Protein AF-0000000080633942 (afdb_homodimer)

Organism: NCBI:txid1064539

Secondary structure (DSSP, 8-state):
--TTSS-EEEEEE-TTS-EEEEEE-TTS-EEEEESS-BSSHHHHHHHHHHHHTGGG-EEEE--/--TTSS-EEEEEE-TTS-EEEEEE-TTS-EEEEESS-BSSHHHHHHHHHHHHTGGG-EEEE--

Solvent-accessible surface area (backbone atoms only — not comparable to full-atom values): 6718 Å² total; per-residue (Å²): 130,70,82,75,48,46,33,31,32,44,29,38,68,46,97,83,61,21,22,36,41,38,34,24,40,44,84,60,47,70,50,33,28,45,58,59,68,20,80,41,65,66,60,38,53,48,48,51,51,52,46,34,62,35,59,78,41,46,78,43,74,57,126,131,67,83,74,49,46,34,30,33,44,29,38,66,47,98,82,61,22,22,36,40,38,34,24,39,42,85,58,48,70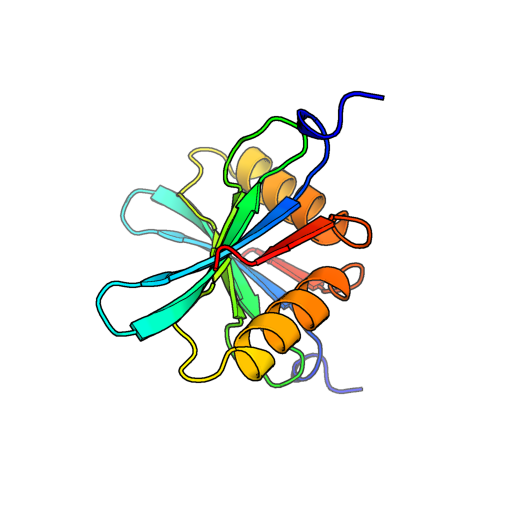,49,31,27,45,58,59,68,20,80,42,64,66,59,36,51,46,47,51,51,53,46,34,63,36,60,78,41,46,78,42,74,56,125

Sequence (126 aa):
MSTGKAPKYKVYKDHRNEWRWTFHAANGEAIAVSSEGYTAERDCLHGIALMKGSNDAVVLVEEMSTGKAPKYKVYKDHRNEWRWTFHAANGEAIAVSSEGYTAERDCLHGIALMKGSNDAVVLVEE

Nearest PDB structures (foldseek):
  6q2z-assembly1_B  TM=8.422E-01  e=1.506E-04  Haloferax volcanii DS2
  2k7i-assembly1_B  TM=7.857E-01  e=6.649E-03  Agrobacterium fabrum str. C58
  5ijt-assembly1_B  TM=4.750E-01  e=1.178E+00  Homo sapiens
  3vwu-assembly1_C  TM=3.756E-01  e=1.615E+00  Mus musculus
  4eo3-assembly1_B  TM=4.656E-01  e=3.233E+00  Thermotoga maritima

Foldseek 3Di:
DPPQQAWDKDWDADPVRFIKIFIAHSNRDTDDIDPDTHNDPVVRVVVVVVVVVCPPPDDDDDD/DPPQQAWDKDWDADPVRFIKIFIAHSNRDTDDIDPDTHNDPVVRVVVVVVVVVCPPPDDDDDD

Structure (mmCIF, N/CA/C/O backbone):
data_AF-0000000080633942-model_v1
#
loop_
_entity.id
_entity.type
_entity.pdbx_description
1 polymer 'DUF1508 domain-containing protein'
#
loop_
_atom_site.group_PDB
_atom_site.id
_atom_site.type_symbol
_atom_site.label_atom_id
_atom_site.label_alt_id
_atom_site.label_comp_id
_atom_site.label_asym_id
_atom_site.label_entity_id
_atom_site.label_seq_id
_atom_site.pdbx_PDB_ins_code
_atom_site.Cartn_x
_atom_site.Cartn_y
_atom_site.Cartn_z
_atom_site.occupancy
_atom_site.B_iso_or_equiv
_atom_site.auth_seq_id
_atom_site.auth_comp_id
_atom_site.auth_asym_id
_atom_site.auth_atom_id
_atom_site.pdbx_PDB_model_num
ATOM 1 N N . MET A 1 1 ? -14.055 3.893 -22.516 1 40.16 1 MET A N 1
ATOM 2 C CA . MET A 1 1 ? -13.906 4.039 -21.078 1 40.16 1 MET A CA 1
ATOM 3 C C . MET A 1 1 ? -12.469 3.754 -20.641 1 40.16 1 MET A C 1
ATOM 5 O O . MET A 1 1 ? -11.969 2.646 -20.844 1 40.16 1 MET A O 1
ATOM 9 N N . SER A 1 2 ? -11.539 4.422 -20.844 1 42.38 2 SER A N 1
ATOM 10 C CA . SER A 1 2 ? -10.102 4.328 -21.062 1 42.38 2 SER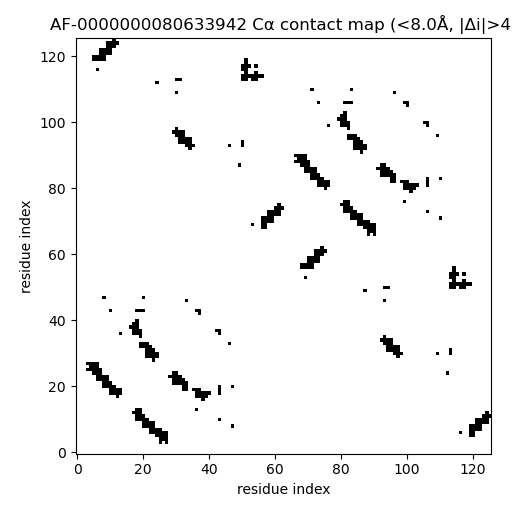 A CA 1
ATOM 11 C C . SER A 1 2 ? -9.414 3.598 -19.922 1 42.38 2 SER A C 1
ATOM 13 O O . SER A 1 2 ? -9.562 3.975 -18.766 1 42.38 2 SER A O 1
ATOM 15 N N . THR A 1 3 ? -9.383 2.188 -19.906 1 50.97 3 THR A N 1
ATOM 16 C CA . THR A 1 3 ? -8.844 1.165 -19.016 1 50.97 3 THR A CA 1
ATOM 17 C C . THR A 1 3 ? -7.641 1.7 -18.234 1 50.97 3 THR A C 1
ATOM 19 O O . THR A 1 3 ? -7.23 1.111 -17.234 1 50.97 3 THR A O 1
ATOM 22 N N . GLY A 1 4 ? -6.906 2.693 -18.75 1 56.03 4 GLY A N 1
ATOM 23 C CA . GLY A 1 4 ? -5.668 3.318 -18.328 1 56.03 4 GLY A CA 1
ATOM 24 C C . GLY A 1 4 ? -5.848 4.23 -17.125 1 56.03 4 GLY A C 1
ATOM 25 O O . GLY A 1 4 ? -4.934 4.375 -16.312 1 56.03 4 GLY A O 1
ATOM 26 N N . LYS A 1 5 ? -7.145 4.664 -16.984 1 73.19 5 LYS A N 1
ATOM 27 C CA . LYS A 1 5 ? -7.34 5.75 -16.031 1 73.19 5 LYS A CA 1
ATOM 28 C C . LYS A 1 5 ? -7.902 5.227 -14.711 1 73.19 5 LYS A C 1
ATOM 30 O O . LYS A 1 5 ? -8.141 6 -13.781 1 73.19 5 LYS A O 1
ATOM 35 N N . ALA A 1 6 ? -8.047 3.945 -14.633 1 89.44 6 ALA A N 1
ATOM 36 C CA . ALA A 1 6 ? -8.578 3.426 -13.375 1 89.44 6 ALA A CA 1
ATOM 37 C C . ALA A 1 6 ? -7.461 2.939 -12.461 1 89.44 6 ALA A C 1
ATOM 39 O O . ALA A 1 6 ? -6.367 2.605 -12.93 1 89.44 6 ALA A O 1
ATOM 40 N N . PRO A 1 7 ? -7.719 3.049 -11.203 1 96.06 7 PRO A N 1
ATOM 41 C CA . PRO A 1 7 ? -6.715 2.488 -10.305 1 96.06 7 PRO A CA 1
ATOM 42 C C . PRO A 1 7 ? -6.449 1.007 -10.562 1 96.06 7 PRO A C 1
ATOM 44 O O . PRO A 1 7 ? -7.359 0.274 -10.953 1 96.06 7 PRO A O 1
ATOM 47 N N . LYS A 1 8 ? -5.238 0.567 -10.406 1 97.06 8 LYS A N 1
ATOM 48 C CA . LYS A 1 8 ? -4.883 -0.82 -10.688 1 97.06 8 LYS A CA 1
ATOM 49 C C . LYS A 1 8 ? -3.777 -1.308 -9.766 1 97.06 8 LYS A C 1
ATOM 51 O O . LYS A 1 8 ? -2.951 -0.516 -9.305 1 97.06 8 LYS A O 1
ATOM 56 N N . TYR A 1 9 ? -3.82 -2.582 -9.57 1 98.06 9 TYR A N 1
ATOM 57 C CA . TYR A 1 9 ? -2.74 -3.301 -8.906 1 98.06 9 TYR A CA 1
ATOM 58 C C . TYR A 1 9 ? -1.878 -4.051 -9.914 1 98.06 9 TYR A C 1
ATOM 60 O O . TYR A 1 9 ? -2.371 -4.922 -10.641 1 98.06 9 TYR A O 1
ATOM 68 N N . LYS A 1 10 ? -0.638 -3.711 -9.969 1 97.75 10 LYS A N 1
ATOM 69 C CA . LYS A 1 10 ? 0.301 -4.453 -10.805 1 97.75 10 LYS A CA 1
ATOM 70 C C . LYS A 1 10 ? 1.083 -5.473 -9.984 1 97.75 10 LYS A C 1
ATOM 72 O O . LYS A 1 10 ? 1.789 -5.105 -9.039 1 97.75 10 LYS A O 1
ATOM 77 N N . VAL A 1 11 ? 0.962 -6.676 -10.391 1 98.44 11 VAL A N 1
ATOM 78 C CA . VAL A 1 11 ? 1.644 -7.773 -9.703 1 98.44 11 VAL A CA 1
ATOM 79 C C . VAL A 1 11 ? 2.793 -8.289 -10.57 1 98.44 11 VAL A C 1
ATOM 81 O O . VAL A 1 11 ? 2.607 -8.562 -11.758 1 98.44 11 VAL A O 1
ATOM 84 N N . TYR A 1 12 ? 3.908 -8.414 -9.953 1 98.19 12 TYR A N 1
ATOM 85 C CA . TYR A 1 12 ? 5.086 -8.852 -10.695 1 98.19 12 TYR A CA 1
ATOM 86 C C . TYR A 1 12 ? 6.062 -9.586 -9.789 1 98.19 12 TYR A C 1
ATOM 88 O O . TYR A 1 12 ? 5.938 -9.531 -8.562 1 98.19 12 TYR A O 1
ATOM 96 N N . LYS A 1 13 ? 6.969 -10.281 -10.477 1 97.25 13 LYS A N 1
ATOM 97 C CA . LYS A 1 13 ? 8.055 -10.938 -9.758 1 97.25 13 LYS A CA 1
ATOM 98 C C . LYS A 1 13 ? 9.328 -10.102 -9.805 1 97.25 13 LYS A C 1
ATOM 100 O O . LYS A 1 13 ? 9.734 -9.633 -10.867 1 97.25 13 LYS A O 1
ATOM 105 N N . ASP A 1 14 ? 9.93 -9.977 -8.547 1 96.62 14 ASP A N 1
ATOM 106 C CA . ASP A 1 14 ? 11.148 -9.172 -8.516 1 96.62 14 ASP A CA 1
ATOM 107 C C . ASP A 1 14 ? 12.375 -10.023 -8.844 1 96.62 14 ASP A C 1
ATOM 109 O O . ASP A 1 14 ? 12.242 -11.188 -9.234 1 96.62 14 ASP A O 1
ATOM 113 N N . HIS A 1 15 ? 13.562 -9.43 -8.812 1 95.44 15 HIS A N 1
ATOM 114 C CA . HIS A 1 15 ? 14.805 -10.109 -9.188 1 95.44 15 HIS A CA 1
ATOM 115 C C . HIS A 1 15 ? 15.07 -11.305 -8.273 1 95.44 15 HIS A C 1
ATOM 117 O O . HIS A 1 15 ? 15.781 -12.234 -8.664 1 95.44 15 HIS A O 1
ATOM 123 N N . ARG A 1 16 ? 14.484 -11.305 -7.043 1 96.25 16 ARG A N 1
ATOM 124 C CA . ARG A 1 16 ? 14.648 -12.391 -6.086 1 96.25 16 ARG A CA 1
ATOM 125 C C . ARG A 1 16 ? 13.555 -13.445 -6.254 1 96.25 16 ARG A C 1
ATOM 127 O O . ARG A 1 16 ? 13.375 -14.305 -5.387 1 96.25 16 ARG A O 1
ATOM 134 N N . ASN A 1 17 ? 12.797 -13.352 -7.258 1 96.81 17 ASN A N 1
ATOM 135 C CA . ASN A 1 17 ? 11.711 -14.281 -7.555 1 96.81 17 ASN A CA 1
ATOM 136 C C . ASN A 1 17 ? 10.602 -14.203 -6.508 1 96.81 17 ASN A C 1
ATOM 138 O O . ASN A 1 17 ? 9.961 -15.211 -6.195 1 96.81 17 ASN A O 1
ATOM 142 N N . GLU A 1 18 ? 10.5 -13.102 -5.945 1 98.12 18 GLU A N 1
ATOM 143 C CA . GLU A 1 18 ? 9.414 -12.852 -5.008 1 98.12 18 GLU A CA 1
ATOM 144 C C . GLU A 1 18 ? 8.312 -12.016 -5.652 1 98.12 18 GLU A C 1
ATOM 146 O O . GLU A 1 18 ? 8.594 -11.094 -6.422 1 98.12 18 GLU A O 1
ATOM 151 N N . TRP A 1 19 ? 7.129 -12.344 -5.301 1 98.19 19 TRP A N 1
ATOM 152 C CA . TRP A 1 19 ? 5.973 -11.617 -5.816 1 98.19 19 TRP A CA 1
ATOM 153 C C . TRP A 1 19 ? 5.773 -10.305 -5.066 1 98.19 19 TRP A C 1
ATOM 155 O O . TRP A 1 19 ? 5.867 -10.266 -3.836 1 98.19 19 TRP A O 1
ATOM 165 N N . ARG A 1 20 ? 5.578 -9.281 -5.797 1 98.12 20 ARG A N 1
ATOM 166 C CA . ARG A 1 20 ? 5.297 -7.953 -5.258 1 98.12 20 ARG A CA 1
ATOM 167 C C . ARG A 1 20 ? 4.148 -7.289 -6.012 1 98.12 20 ARG A C 1
ATOM 169 O O . ARG A 1 20 ? 3.777 -7.734 -7.102 1 98.12 20 ARG A O 1
ATOM 176 N N . TRP A 1 21 ? 3.549 -6.309 -5.402 1 98.12 21 TRP A N 1
ATOM 177 C CA . TRP A 1 21 ? 2.5 -5.566 -6.09 1 98.12 21 TRP A CA 1
ATOM 178 C C . TRP A 1 21 ? 2.658 -4.066 -5.867 1 98.12 21 TRP A C 1
ATOM 180 O O . TRP A 1 21 ? 3.184 -3.639 -4.836 1 98.12 21 TRP A O 1
ATOM 190 N N . THR A 1 22 ? 2.268 -3.268 -6.824 1 97.94 22 THR A N 1
ATOM 191 C CA . THR A 1 22 ? 2.193 -1.811 -6.793 1 97.94 22 THR A CA 1
ATOM 192 C C . THR A 1 22 ? 0.782 -1.335 -7.125 1 97.94 22 THR A C 1
ATOM 194 O O . THR A 1 22 ? 0.157 -1.836 -8.062 1 97.94 22 THR A O 1
ATOM 197 N N . PHE A 1 23 ? 0.271 -0.475 -6.293 1 98.12 23 PHE A N 1
ATOM 198 C CA . PHE A 1 23 ? -1.026 0.133 -6.566 1 98.12 23 PHE A CA 1
ATOM 199 C C . PHE A 1 23 ? -0.856 1.493 -7.23 1 98.12 23 PHE A C 1
ATOM 201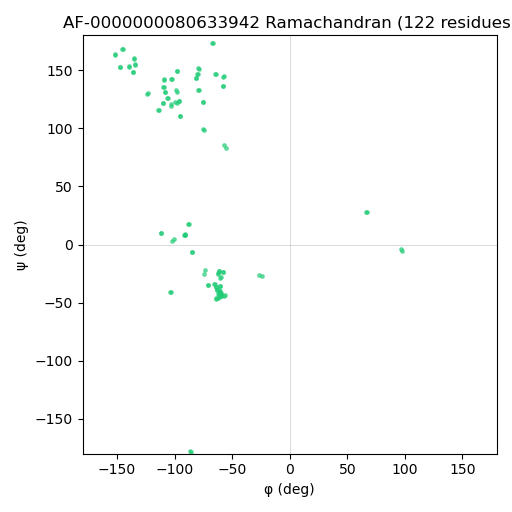 O O . PHE A 1 23 ? -0.185 2.375 -6.691 1 98.12 23 PHE A O 1
ATOM 208 N N . HIS A 1 24 ? -1.475 1.646 -8.414 1 97.62 24 HIS A N 1
ATOM 209 C CA . HIS A 1 24 ? -1.531 2.918 -9.125 1 97.62 24 HIS A CA 1
ATOM 210 C C . HIS A 1 24 ? -2.926 3.531 -9.055 1 97.62 24 HIS A C 1
ATOM 212 O O . HIS A 1 24 ? -3.914 2.877 -9.391 1 97.62 24 HIS A O 1
ATOM 218 N N . ALA A 1 25 ? -2.904 4.793 -8.586 1 96.19 25 ALA A N 1
ATOM 219 C CA . ALA A 1 25 ? -4.18 5.508 -8.539 1 96.19 25 ALA A CA 1
ATOM 220 C C . ALA A 1 25 ? -4.707 5.781 -9.938 1 96.19 25 ALA A C 1
ATOM 222 O O . ALA A 1 25 ? -4.059 5.441 -10.93 1 96.19 25 ALA A O 1
ATOM 223 N N . ALA A 1 26 ? -5.973 6.324 -9.953 1 93.75 26 ALA A N 1
ATOM 224 C CA . ALA A 1 26 ? -6.613 6.617 -11.234 1 93.75 26 ALA A CA 1
ATOM 225 C C . ALA A 1 26 ? -5.766 7.582 -12.055 1 93.75 26 ALA A C 1
ATOM 227 O O . ALA A 1 26 ? -5.785 7.535 -13.289 1 93.75 26 ALA A O 1
ATOM 228 N N . ASN A 1 27 ? -4.945 8.328 -11.344 1 93.06 27 ASN A N 1
ATOM 229 C CA . ASN A 1 27 ? -4.094 9.289 -12.031 1 93.06 27 ASN A CA 1
ATOM 230 C C . ASN A 1 27 ? -2.811 8.641 -12.539 1 93.06 27 ASN A C 1
ATOM 232 O O . ASN A 1 27 ? -1.999 9.289 -13.203 1 93.06 27 ASN A O 1
ATOM 236 N N . GLY A 1 28 ? -2.607 7.516 -12.227 1 93.69 28 GLY A N 1
ATOM 237 C CA . GLY A 1 28 ? -1.466 6.77 -12.734 1 93.69 28 GLY A CA 1
ATOM 238 C C . GLY A 1 28 ? -0.289 6.762 -11.773 1 93.69 28 GLY A C 1
ATOM 239 O O . GLY A 1 28 ? 0.725 6.109 -12.031 1 93.69 28 GLY A O 1
ATOM 240 N N . GLU A 1 29 ? -0.44 7.5 -10.719 1 94.62 29 GLU A N 1
ATOM 241 C CA . GLU A 1 29 ? 0.653 7.586 -9.758 1 94.62 29 GLU A CA 1
ATOM 242 C C . GLU A 1 29 ? 0.662 6.383 -8.82 1 94.62 29 GLU A C 1
ATOM 244 O O . GLU A 1 29 ? -0.396 5.863 -8.461 1 94.62 29 GLU A O 1
ATOM 249 N N . ALA A 1 30 ? 1.936 5.973 -8.5 1 97.06 30 ALA A N 1
ATOM 250 C CA . ALA A 1 30 ? 2.064 4.906 -7.508 1 97.06 30 ALA A CA 1
ATOM 251 C C . ALA A 1 30 ? 1.813 5.434 -6.098 1 97.06 30 ALA A C 1
ATOM 253 O O . ALA A 1 30 ? 2.496 6.352 -5.641 1 97.06 30 ALA A O 1
ATOM 254 N N . ILE A 1 31 ? 0.877 4.852 -5.473 1 97.81 31 ILE A N 1
ATOM 255 C CA . ILE A 1 31 ? 0.486 5.309 -4.145 1 97.81 31 ILE A CA 1
ATOM 256 C C . ILE A 1 31 ? 1.028 4.352 -3.086 1 97.81 31 ILE A C 1
ATOM 258 O O . ILE A 1 31 ? 1.537 4.785 -2.049 1 97.81 31 ILE A O 1
ATOM 262 N N . ALA A 1 32 ? 0.965 3.01 -3.365 1 98.38 32 ALA A N 1
ATOM 263 C CA . ALA A 1 32 ? 1.307 1.999 -2.367 1 98.38 32 ALA A CA 1
ATOM 264 C C . ALA A 1 32 ? 2.1 0.855 -2.994 1 98.38 32 ALA A C 1
ATOM 266 O O . ALA A 1 32 ? 1.928 0.548 -4.176 1 98.38 32 ALA A O 1
ATOM 267 N N . VAL A 1 33 ? 2.891 0.245 -2.164 1 98.31 33 VAL A N 1
ATOM 268 C CA . VAL A 1 33 ? 3.611 -0.961 -2.555 1 98.31 33 VAL A CA 1
ATOM 269 C C . VAL A 1 33 ? 3.496 -2.012 -1.453 1 98.31 33 VAL A C 1
ATOM 271 O O . VAL A 1 33 ? 3.188 -1.685 -0.304 1 98.31 33 VAL A O 1
ATOM 274 N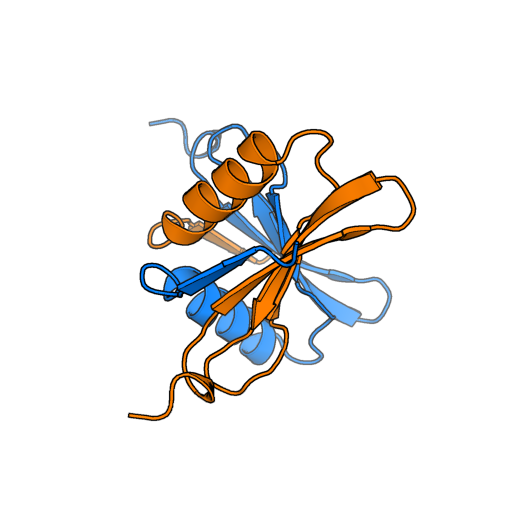 N . SER A 1 34 ? 3.645 -3.264 -1.922 1 98.31 34 SER A N 1
ATOM 275 C CA . SER A 1 34 ? 3.707 -4.312 -0.911 1 98.31 34 SER A CA 1
ATOM 276 C C . SER A 1 34 ? 4.848 -4.066 0.071 1 98.31 34 SER A C 1
ATOM 278 O O . SER A 1 34 ? 5.926 -3.619 -0.322 1 98.31 34 SER A O 1
ATOM 280 N N . SER A 1 35 ? 4.547 -4.262 1.302 1 97.75 35 SER A N 1
ATOM 281 C CA . SER A 1 35 ? 5.566 -4.043 2.324 1 97.75 35 SER A CA 1
ATOM 282 C C . SER A 1 35 ? 6.766 -4.965 2.115 1 97.75 35 SER A C 1
ATOM 284 O O . SER A 1 35 ? 7.879 -4.641 2.529 1 97.75 35 SER A O 1
ATOM 286 N N . GLU A 1 36 ? 6.578 -6.18 1.669 1 96.56 36 GLU A N 1
ATOM 287 C CA . GLU A 1 36 ? 7.621 -7.168 1.391 1 96.56 36 GLU A CA 1
ATOM 288 C C . GLU A 1 36 ? 7.246 -8.039 0.195 1 96.56 36 GLU A C 1
ATOM 290 O O . GLU A 1 36 ? 6.148 -7.922 -0.348 1 96.56 36 GLU A O 1
ATOM 295 N N . GLY A 1 37 ? 8.211 -8.766 -0.245 1 97.56 37 GLY A N 1
ATOM 296 C CA . GLY A 1 37 ? 7.941 -9.734 -1.293 1 97.56 37 GLY A CA 1
ATOM 297 C C . GLY A 1 37 ? 7.297 -11.008 -0.775 1 97.56 37 GLY A C 1
ATOM 298 O O . GLY A 1 37 ? 7.523 -11.398 0.369 1 97.56 37 GLY A O 1
ATOM 299 N N . TYR A 1 38 ? 6.531 -11.578 -1.677 1 97.62 38 TYR A N 1
ATOM 300 C CA . TYR A 1 38 ? 5.887 -12.852 -1.381 1 97.62 38 TYR A CA 1
ATOM 301 C C . TYR A 1 38 ? 6.516 -13.984 -2.188 1 97.62 38 TYR A C 1
ATOM 303 O O . TYR A 1 38 ? 6.738 -13.844 -3.393 1 97.62 38 TYR A O 1
ATOM 311 N N . THR A 1 39 ? 6.73 -15.031 -1.52 1 97 39 THR A N 1
ATOM 312 C CA . THR A 1 39 ? 7.293 -16.188 -2.207 1 97 39 THR A CA 1
ATOM 313 C C . THR A 1 39 ? 6.266 -16.812 -3.141 1 97 39 THR A C 1
ATOM 315 O O . THR A 1 39 ? 6.605 -17.25 -4.242 1 97 39 THR A O 1
ATOM 318 N N . ALA A 1 40 ? 5.027 -16.766 -2.695 1 97.12 40 ALA A N 1
ATOM 319 C CA . ALA A 1 40 ? 3.943 -17.359 -3.479 1 97.12 40 ALA A CA 1
ATOM 320 C C . ALA A 1 40 ? 3.043 -16.281 -4.07 1 97.12 40 ALA A C 1
ATOM 322 O O . ALA A 1 40 ? 2.707 -15.305 -3.391 1 97.12 40 ALA A O 1
ATOM 323 N N . GLU A 1 41 ? 2.639 -16.609 -5.32 1 96.62 41 GLU A N 1
ATOM 324 C CA . GLU A 1 41 ? 1.723 -15.688 -5.977 1 96.62 41 GLU A CA 1
ATOM 325 C C . GLU A 1 41 ? 0.425 -15.539 -5.188 1 96.62 41 GLU A C 1
ATOM 327 O O . GLU A 1 41 ? -0.1 -14.438 -5.043 1 96.62 41 GLU A O 1
ATOM 332 N N . ARG A 1 42 ? -0.049 -16.578 -4.672 1 97.19 42 ARG A N 1
ATOM 333 C CA . ARG A 1 42 ? -1.312 -16.609 -3.941 1 97.19 42 ARG A CA 1
ATOM 334 C C . ARG A 1 42 ? -1.256 -15.688 -2.727 1 97.19 42 ARG A C 1
ATOM 336 O O . ARG A 1 42 ? -2.24 -15.016 -2.4 1 97.19 42 ARG A O 1
ATOM 343 N N . ASP A 1 43 ? -0.119 -15.727 -2.025 1 97.06 43 ASP A N 1
ATOM 344 C CA . ASP A 1 43 ? 0.051 -14.875 -0.848 1 97.06 43 ASP A CA 1
ATOM 345 C C . ASP A 1 43 ? 0.032 -13.398 -1.225 1 97.06 43 ASP A C 1
ATOM 347 O O . ASP A 1 43 ? -0.498 -12.57 -0.481 1 97.06 43 ASP A O 1
ATOM 351 N N . CYS A 1 44 ? 0.611 -13.141 -2.367 1 97.69 44 CYS A N 1
ATOM 352 C CA . CYS A 1 44 ? 0.611 -11.781 -2.889 1 97.69 44 CYS A CA 1
ATOM 353 C C . CYS A 1 44 ? -0.807 -11.312 -3.197 1 97.69 44 CYS A C 1
ATOM 355 O O . CYS A 1 44 ? -1.213 -10.227 -2.781 1 97.69 44 CYS A O 1
ATOM 357 N N . LEU A 1 45 ? -1.554 -12.141 -3.848 1 97.38 45 LEU A N 1
ATOM 358 C CA . LEU A 1 45 ? -2.934 -11.812 -4.191 1 97.38 45 LEU A CA 1
ATOM 359 C C . LEU A 1 45 ? -3.793 -11.688 -2.939 1 97.38 45 LEU A C 1
ATOM 361 O O . LEU A 1 45 ? -4.707 -10.859 -2.891 1 97.38 45 LEU A O 1
ATOM 365 N N . HIS A 1 46 ? -3.469 -12.477 -1.997 1 96.88 46 HIS A N 1
ATOM 366 C CA . HIS A 1 46 ? -4.16 -12.359 -0.719 1 96.88 46 HIS A CA 1
ATOM 367 C C . HIS A 1 46 ? -3.926 -10.984 -0.092 1 96.88 46 HIS A C 1
ATOM 369 O O . HIS A 1 46 ? -4.848 -10.383 0.46 1 96.88 46 HIS A O 1
ATOM 375 N N . GLY A 1 47 ? -2.688 -10.562 -0.187 1 96.62 47 GLY A N 1
ATOM 376 C CA . GLY A 1 47 ? -2.383 -9.227 0.296 1 96.62 47 GLY A CA 1
ATOM 377 C C . GLY A 1 47 ? -3.217 -8.148 -0.369 1 96.62 47 GLY A C 1
ATOM 378 O O . GLY A 1 47 ? -3.732 -7.25 0.302 1 96.62 47 GLY A O 1
ATOM 379 N N . ILE A 1 48 ? -3.355 -8.242 -1.623 1 97.5 48 ILE A N 1
ATOM 380 C CA . ILE A 1 48 ? -4.152 -7.281 -2.379 1 97.5 48 ILE A CA 1
ATOM 381 C C . ILE A 1 48 ? -5.609 -7.348 -1.923 1 97.5 48 ILE A C 1
ATOM 383 O O . ILE A 1 48 ? -6.273 -6.316 -1.786 1 97.5 48 ILE A O 1
ATOM 387 N N . ALA A 1 49 ? -6.07 -8.562 -1.672 1 95.81 49 ALA A N 1
ATOM 388 C CA . ALA A 1 49 ? -7.441 -8.727 -1.189 1 95.81 49 ALA A CA 1
ATOM 389 C C . ALA A 1 49 ? -7.648 -7.992 0.133 1 95.81 49 ALA A C 1
ATOM 391 O O . ALA A 1 49 ? -8.688 -7.367 0.346 1 95.81 49 ALA A O 1
ATOM 392 N N . LEU A 1 50 ? -6.699 -8.133 1.021 1 94.06 50 LEU A N 1
ATOM 393 C CA . LEU A 1 50 ? -6.766 -7.43 2.299 1 94.06 50 LEU A CA 1
ATOM 394 C C . LEU A 1 50 ? -6.82 -5.922 2.086 1 94.06 50 LEU A C 1
ATOM 396 O O . LEU A 1 50 ? -7.586 -5.227 2.754 1 94.06 50 LEU A O 1
ATOM 400 N N . MET A 1 51 ? -5.977 -5.461 1.122 1 96.06 51 MET A N 1
ATOM 401 C CA . MET A 1 51 ? -5.949 -4.035 0.81 1 96.06 51 MET A CA 1
ATOM 402 C C . MET A 1 51 ? -7.305 -3.564 0.291 1 96.06 51 MET A C 1
ATOM 404 O O . MET A 1 51 ? -7.797 -2.506 0.69 1 96.06 51 MET A O 1
ATOM 408 N N . LYS A 1 52 ? -7.883 -4.301 -0.604 1 95.12 52 LYS A N 1
ATOM 409 C CA . LYS A 1 52 ? -9.18 -3.963 -1.181 1 95.12 52 LYS A CA 1
ATOM 410 C C . LYS A 1 52 ? -10.266 -3.943 -0.112 1 95.12 52 LYS A C 1
ATOM 412 O O . LYS A 1 52 ? -11.289 -3.264 -0.267 1 95.12 52 LYS A O 1
ATOM 417 N N . GLY A 1 53 ? -10.023 -4.703 0.954 1 94.25 53 GLY A N 1
ATOM 418 C CA . GLY A 1 53 ? -10.984 -4.77 2.041 1 94.25 53 GLY A CA 1
ATOM 419 C C . GLY A 1 53 ? -10.734 -3.734 3.123 1 94.25 53 GLY A C 1
ATOM 420 O O . GLY A 1 53 ? -11.359 -3.773 4.184 1 94.25 53 GLY A O 1
ATOM 421 N N . SER A 1 54 ? -9.859 -2.824 2.938 1 94.88 54 SER A N 1
ATOM 422 C CA . SER A 1 54 ? -9.414 -1.907 3.98 1 94.88 54 SER A CA 1
ATOM 423 C C . SER A 1 54 ? -10.297 -0.666 4.039 1 94.88 54 SER A C 1
ATOM 425 O O . SER A 1 54 ? -9.922 0.342 4.645 1 94.88 54 SER A O 1
ATOM 427 N N . ASN A 1 55 ? -11.484 -0.647 3.492 1 93.81 55 ASN A N 1
ATOM 428 C CA . ASN A 1 55 ? -12.383 0.499 3.424 1 93.81 55 ASN A CA 1
ATOM 429 C C . ASN A 1 55 ? -12.75 1.011 4.816 1 93.81 55 ASN A C 1
ATOM 431 O O . ASN A 1 55 ? -12.93 2.213 5.008 1 93.81 55 ASN A O 1
ATOM 435 N N . ASP A 1 56 ? -12.734 0.138 5.781 1 93.19 56 ASP A N 1
ATOM 436 C CA . ASP A 1 56 ? -13.164 0.524 7.121 1 93.19 56 ASP A CA 1
ATOM 437 C C . ASP A 1 56 ? -11.992 0.529 8.094 1 93.19 56 ASP A C 1
ATOM 439 O O . ASP A 1 56 ? -12.188 0.663 9.305 1 93.19 56 ASP A O 1
ATOM 443 N N . ALA A 1 57 ? -10.844 0.395 7.59 1 96.31 57 ALA A N 1
ATOM 444 C CA . ALA A 1 57 ? -9.672 0.378 8.461 1 96.31 57 ALA A CA 1
ATOM 445 C C . ALA A 1 57 ? -9.5 1.72 9.172 1 96.31 57 ALA A C 1
ATOM 447 O O . ALA A 1 57 ? -9.805 2.771 8.602 1 96.31 57 ALA A O 1
ATOM 448 N N . VAL A 1 58 ? -9.023 1.667 10.32 1 95.88 58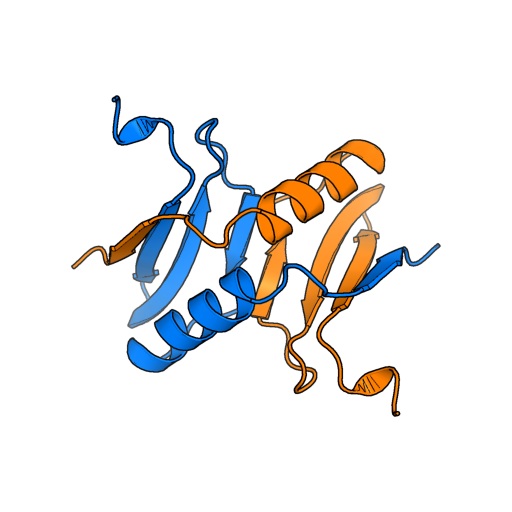 VAL A N 1
ATOM 449 C CA . VAL A 1 58 ? -8.812 2.869 11.117 1 95.88 58 VAL A CA 1
ATOM 450 C C . VAL A 1 58 ? -7.52 3.557 10.68 1 95.88 58 VAL A C 1
ATOM 452 O O . VAL A 1 58 ? -6.574 2.895 10.25 1 95.88 58 VAL A O 1
ATOM 455 N N . VAL A 1 59 ? -7.543 4.879 10.758 1 97 59 VAL A N 1
ATOM 456 C CA . VAL A 1 59 ? -6.348 5.664 10.469 1 97 59 VAL A CA 1
ATOM 457 C C . VAL A 1 59 ? -5.812 6.281 11.758 1 97 59 VAL A C 1
ATOM 459 O O . VAL A 1 59 ? -6.535 6.996 12.461 1 97 59 VAL A O 1
ATOM 462 N N . LEU A 1 60 ? -4.523 5.938 12.055 1 97 60 LEU A N 1
ATOM 463 C CA . LEU A 1 60 ? -3.865 6.457 13.25 1 97 60 LEU A CA 1
ATOM 464 C C . LEU A 1 60 ? -2.707 7.375 12.875 1 97 60 LEU A C 1
ATOM 466 O O . LEU A 1 60 ? -1.741 6.938 12.25 1 97 60 LEU A O 1
ATOM 470 N N . VAL A 1 61 ? -2.824 8.625 13.219 1 96.69 61 VAL A N 1
ATOM 471 C CA . VAL A 1 61 ? -1.748 9.578 12.969 1 96.69 61 VAL A CA 1
ATOM 472 C C . VAL A 1 61 ? -0.874 9.719 14.211 1 96.69 61 VAL A C 1
ATOM 474 O O . VAL A 1 61 ? -1.356 10.109 15.273 1 96.69 61 VAL A O 1
ATOM 477 N N . GLU A 1 62 ? 0.404 9.156 14 1 89.19 62 GLU A N 1
ATOM 478 C CA . GLU A 1 62 ? 1.302 9.258 15.148 1 89.19 62 GLU A CA 1
ATOM 479 C C . GLU A 1 62 ? 1.837 10.68 15.305 1 89.19 62 GLU A C 1
ATOM 481 O O . GLU A 1 62 ? 2.176 11.328 14.312 1 89.19 62 GLU A O 1
ATOM 486 N N . GLU A 1 63 ? 1.446 11.492 16.031 1 65.69 63 GLU A N 1
ATOM 487 C CA . GLU A 1 63 ? 2 12.789 16.391 1 65.69 63 GLU A CA 1
ATOM 488 C C . GLU A 1 63 ? 3.379 12.648 17.031 1 65.69 63 GLU A C 1
ATOM 490 O O . GLU A 1 63 ? 3.707 11.602 17.578 1 65.69 63 GLU A O 1
ATOM 495 N N . MET B 1 1 ? -14.117 -5.637 22.281 1 40.06 1 MET B N 1
ATOM 496 C CA . MET B 1 1 ? -13.945 -5.789 20.844 1 40.06 1 MET B CA 1
ATOM 497 C C . MET B 1 1 ? -12.555 -5.324 20.406 1 40.06 1 MET B C 1
ATOM 499 O O . MET B 1 1 ? -12.211 -4.152 20.562 1 40.06 1 MET B O 1
ATOM 503 N N . SER B 1 2 ? -11.555 -5.82 20.609 1 42.41 2 SER B N 1
ATOM 504 C CA . SER B 1 2 ? -10.148 -5.543 20.859 1 42.41 2 SER B CA 1
ATOM 505 C C . SER B 1 2 ? -9.531 -4.738 19.734 1 42.41 2 SER B C 1
ATOM 507 O O . SER B 1 2 ? -9.648 -5.109 18.562 1 42.41 2 SER B O 1
ATOM 509 N N . THR B 1 3 ? -9.602 -3.334 19.703 1 50.72 3 THR B N 1
ATOM 510 C CA . THR B 1 3 ? -9.109 -2.277 18.828 1 50.72 3 THR B CA 1
ATOM 511 C C . THR B 1 3 ? -7.875 -2.744 18.047 1 50.72 3 THR B C 1
ATOM 513 O O . THR B 1 3 ? -7.477 -2.119 17.078 1 50.72 3 THR B O 1
ATOM 516 N N . GLY B 1 4 ? -7.102 -3.695 18.578 1 55.09 4 GLY B N 1
ATOM 517 C CA . GLY B 1 4 ? -5.809 -4.234 18.188 1 55.09 4 GLY B CA 1
ATOM 518 C C . GLY B 1 4 ? -5.887 -5.141 16.969 1 55.09 4 GLY B C 1
ATOM 519 O O . GLY B 1 4 ? -4.941 -5.203 16.172 1 55.09 4 GLY B O 1
ATOM 520 N N . LYS B 1 5 ? -7.133 -5.695 16.828 1 73.12 5 LYS B N 1
ATOM 521 C CA . LYS B 1 5 ? -7.199 -6.785 15.852 1 73.12 5 LYS B CA 1
ATOM 522 C C . LYS B 1 5 ? -7.781 -6.301 14.531 1 73.12 5 LYS B C 1
ATOM 524 O O . LYS B 1 5 ? -7.965 -7.09 13.602 1 73.12 5 LYS B O 1
ATOM 529 N N . ALA B 1 6 ? -8.023 -5.043 14.445 1 89.5 6 ALA B N 1
ATOM 530 C CA . ALA B 1 6 ? -8.578 -4.559 13.18 1 89.5 6 ALA B CA 1
ATOM 531 C C . ALA B 1 6 ? -7.48 -3.971 12.297 1 89.5 6 ALA B C 1
ATOM 533 O O . ALA B 1 6 ? -6.445 -3.521 12.797 1 89.5 6 ALA B O 1
ATOM 534 N N . PRO B 1 7 ? -7.711 -4.102 11.023 1 96.06 7 PRO B N 1
ATOM 535 C CA . PRO B 1 7 ? -6.738 -3.445 10.148 1 96.06 7 PRO B CA 1
ATOM 536 C C . PRO B 1 7 ? -6.617 -1.947 10.414 1 96.06 7 PRO B C 1
ATOM 538 O O . PRO B 1 7 ? -7.602 -1.303 10.789 1 96.06 7 PRO B O 1
ATOM 541 N N . LYS B 1 8 ? -5.453 -1.394 10.297 1 97.06 8 LYS B N 1
ATOM 542 C CA . LYS B 1 8 ? -5.238 0.02 10.594 1 97.06 8 LYS B CA 1
ATOM 543 C C . LYS B 1 8 ? -4.152 0.61 9.695 1 97.06 8 LYS B C 1
ATOM 545 O O . LYS B 1 8 ? -3.248 -0.101 9.258 1 97.06 8 LYS B O 1
ATOM 550 N N . TYR B 1 9 ? -4.305 1.87 9.516 1 98.12 9 TYR B N 1
ATOM 551 C CA . TYR B 1 9 ? -3.275 2.688 8.883 1 98.12 9 TYR B CA 1
ATOM 552 C C . TYR B 1 9 ? -2.514 3.502 9.922 1 98.12 9 TYR B C 1
ATOM 554 O O . TYR B 1 9 ? -3.105 4.309 10.641 1 98.12 9 TYR B O 1
ATOM 562 N N . LYS B 1 10 ? -1.243 3.295 9.984 1 97.81 10 LYS B N 1
ATOM 563 C CA . LYS B 1 10 ? -0.395 4.117 10.844 1 97.81 10 LYS B CA 1
ATOM 564 C C . LYS B 1 10 ? 0.308 5.207 10.039 1 97.81 10 LYS B C 1
ATOM 566 O O . LYS B 1 10 ? 1.059 4.91 9.109 1 97.81 10 LYS B O 1
ATOM 571 N N . VAL B 1 11 ? 0.071 6.395 10.453 1 98.44 11 VAL B N 1
ATOM 572 C CA . VAL B 1 11 ? 0.667 7.547 9.797 1 98.44 11 VAL B CA 1
ATOM 573 C C . VAL B 1 11 ? 1.74 8.164 10.688 1 98.44 11 VAL B C 1
ATOM 575 O O . VAL B 1 11 ? 1.5 8.414 11.875 1 98.44 11 VAL B O 1
ATOM 578 N N . TYR B 1 12 ? 2.848 8.391 10.102 1 98.25 12 TYR B N 1
ATOM 579 C CA . TYR B 1 12 ? 3.959 8.93 10.875 1 98.25 12 TYR B CA 1
ATOM 580 C C . TYR B 1 12 ? 4.891 9.75 10 1 98.25 12 TYR B C 1
ATOM 582 O O . TYR B 1 12 ? 4.805 9.695 8.766 1 98.25 12 TYR B O 1
ATOM 590 N N 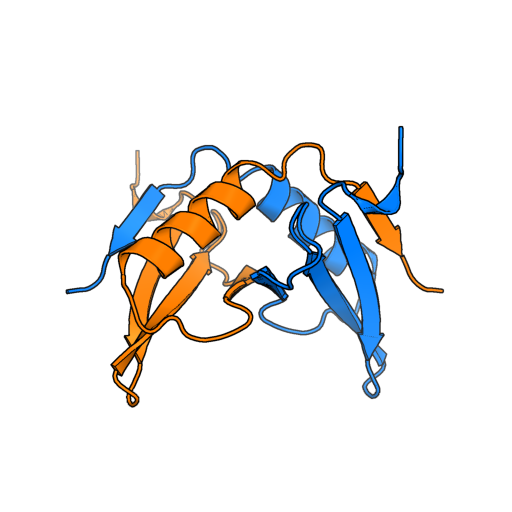. LYS B 1 13 ? 5.695 10.539 10.711 1 97.31 13 LYS B N 1
ATOM 591 C CA . LYS B 1 13 ? 6.734 11.305 10.023 1 97.31 13 LYS B CA 1
ATOM 592 C C . LYS B 1 13 ? 8.086 10.594 10.109 1 97.31 13 LYS B C 1
ATOM 594 O O . LYS B 1 13 ? 8.5 10.164 11.188 1 97.31 13 LYS B O 1
ATOM 599 N N . ASP B 1 14 ? 8.719 10.508 8.875 1 96.69 14 ASP B N 1
ATOM 600 C CA . ASP B 1 14 ? 10.008 9.828 8.883 1 96.69 14 ASP B CA 1
ATOM 601 C C . ASP B 1 14 ? 11.141 10.789 9.242 1 96.69 14 ASP B C 1
ATOM 603 O O . ASP B 1 14 ? 10.891 11.93 9.633 1 96.69 14 ASP B O 1
ATOM 607 N N . HIS B 1 15 ? 12.383 10.312 9.25 1 95.38 15 HIS B N 1
ATOM 608 C CA . HIS B 1 15 ? 13.539 11.109 9.656 1 95.38 15 HIS B CA 1
ATOM 609 C C . HIS B 1 15 ? 13.719 12.32 8.758 1 95.38 15 HIS B C 1
ATOM 611 O O . HIS B 1 15 ? 14.336 13.312 9.156 1 95.38 15 HIS B O 1
ATOM 617 N N . ARG B 1 16 ? 13.188 12.273 7.523 1 96.25 16 ARG B N 1
ATOM 618 C CA . ARG B 1 16 ? 13.281 13.367 6.562 1 96.25 16 ARG B CA 1
ATOM 619 C C . ARG B 1 16 ? 12.094 14.312 6.695 1 96.25 16 ARG B C 1
ATOM 621 O O . ARG B 1 16 ? 11.867 15.156 5.824 1 96.25 16 ARG B O 1
ATOM 628 N N . ASN B 1 17 ? 11.312 14.156 7.656 1 96.94 17 ASN B N 1
ATOM 629 C CA . ASN B 1 17 ? 10.141 14.984 7.918 1 96.94 17 ASN B CA 1
ATOM 630 C C . ASN B 1 17 ? 9.078 14.805 6.836 1 96.94 17 ASN B C 1
ATOM 632 O O . ASN B 1 17 ? 8.359 15.75 6.504 1 96.94 17 ASN B O 1
ATOM 636 N N . GLU B 1 18 ? 9.094 13.703 6.277 1 98.19 18 GLU B N 1
ATOM 637 C CA . GLU B 1 18 ? 8.055 13.359 5.309 1 98.19 18 GLU B CA 1
ATOM 638 C C . GLU B 1 18 ? 7.023 12.414 5.914 1 98.19 18 GLU B C 1
ATOM 640 O O . GLU B 1 18 ? 7.371 11.523 6.691 1 98.19 18 GLU B O 1
ATOM 645 N N . TRP B 1 19 ? 5.832 12.633 5.543 1 98.25 19 TRP B N 1
ATOM 646 C CA . TRP B 1 19 ? 4.734 11.797 6.027 1 98.25 19 TRP B CA 1
ATOM 647 C C . TRP B 1 19 ? 4.68 10.477 5.27 1 98.25 19 TRP B C 1
ATOM 649 O O . TRP B 1 19 ? 4.828 10.445 4.047 1 98.25 19 TRP B O 1
ATOM 659 N N . ARG B 1 20 ? 4.555 9.438 5.992 1 98.19 20 ARG B N 1
ATOM 660 C CA . ARG B 1 20 ? 4.41 8.094 5.445 1 98.19 20 ARG B CA 1
ATOM 661 C C . ARG B 1 20 ? 3.311 7.324 6.172 1 98.19 20 ARG B C 1
ATOM 663 O O . ARG B 1 20 ? 2.879 7.719 7.254 1 98.19 20 ARG B O 1
ATOM 670 N N . TRP B 1 21 ? 2.816 6.301 5.539 1 98.19 21 TRP B N 1
ATOM 671 C CA . TRP B 1 21 ? 1.82 5.461 6.199 1 98.19 21 TRP B CA 1
ATOM 672 C C . TRP B 1 21 ? 2.121 3.982 5.973 1 98.19 21 TRP B C 1
ATOM 674 O O . TRP B 1 21 ? 2.711 3.609 4.957 1 98.19 21 TRP B O 1
ATOM 684 N N . THR B 1 22 ? 1.784 3.145 6.914 1 97.94 22 THR B N 1
ATOM 685 C CA . THR B 1 22 ? 1.84 1.688 6.879 1 97.94 22 THR B CA 1
ATOM 686 C C . THR B 1 22 ? 0.469 1.086 7.172 1 97.94 22 THR B C 1
ATOM 688 O O . THR B 1 22 ? -0.226 1.529 8.086 1 97.94 22 THR B O 1
ATOM 691 N N . PHE B 1 23 ? 0.049 0.177 6.332 1 98.12 23 PHE B N 1
ATOM 692 C CA . PHE B 1 23 ? -1.193 -0.547 6.574 1 98.12 23 PHE B CA 1
ATOM 693 C C . PHE B 1 23 ? -0.918 -1.888 7.242 1 98.12 23 PHE B C 1
ATOM 695 O O . PHE B 1 23 ? -0.156 -2.703 6.719 1 98.12 23 PHE B O 1
ATOM 702 N N . HIS B 1 24 ? -1.539 -2.102 8.422 1 97.69 24 HIS B N 1
ATOM 703 C CA . HIS B 1 24 ? -1.494 -3.375 9.133 1 97.69 24 HIS B CA 1
ATOM 704 C C . HIS B 1 24 ? -2.822 -4.117 9.016 1 97.69 24 HIS B C 1
ATOM 706 O O . HIS B 1 24 ? -3.879 -3.555 9.32 1 97.69 24 HIS B O 1
ATOM 712 N N . ALA B 1 25 ? -2.676 -5.379 8.547 1 96.19 25 ALA B N 1
ATOM 713 C CA . ALA B 1 25 ? -3.875 -6.211 8.477 1 96.19 25 ALA B CA 1
ATOM 714 C C . ALA B 1 25 ? -4.41 -6.527 9.867 1 96.19 25 ALA B C 1
ATOM 716 O O . ALA B 1 25 ? -3.822 -6.125 10.875 1 96.19 25 ALA B O 1
ATOM 717 N N . ALA B 1 26 ? -5.609 -7.188 9.844 1 93.75 26 ALA B N 1
ATOM 718 C CA . ALA B 1 26 ? -6.246 -7.531 11.109 1 93.75 26 ALA B CA 1
ATOM 719 C C . ALA B 1 26 ? -5.336 -8.406 11.969 1 93.75 26 ALA B C 1
ATOM 721 O O . ALA B 1 26 ? -5.391 -8.359 13.195 1 93.75 26 ALA B O 1
ATOM 722 N N . ASN B 1 27 ? -4.434 -9.07 11.281 1 93.12 27 ASN B N 1
ATOM 723 C CA . ASN B 1 27 ? -3.516 -9.945 12 1 93.12 27 ASN B CA 1
ATOM 724 C C . ASN B 1 27 ? -2.316 -9.18 12.547 1 93.12 27 ASN B C 1
ATOM 726 O O . ASN B 1 27 ? -1.469 -9.742 13.234 1 93.12 27 ASN B O 1
ATOM 730 N N . GLY B 1 28 ? -2.215 -8.039 12.234 1 93.75 28 GLY B N 1
ATOM 731 C CA . GLY B 1 28 ? -1.163 -7.188 12.758 1 93.75 28 GLY B CA 1
ATOM 732 C C . GLY B 1 28 ? 0.038 -7.078 11.844 1 93.75 28 GLY B C 1
ATOM 733 O O . GLY B 1 28 ? 0.981 -6.34 12.125 1 93.75 28 GLY B O 1
ATOM 734 N N . GLU B 1 29 ? -0.018 -7.824 10.781 1 94.62 29 GLU B N 1
ATOM 735 C CA . GLU B 1 29 ? 1.105 -7.812 9.852 1 94.62 29 GLU B CA 1
ATOM 736 C C . GLU B 1 29 ? 1.028 -6.617 8.906 1 94.62 29 GLU B C 1
ATOM 738 O O . GLU B 1 29 ? -0.063 -6.199 8.516 1 94.62 29 GLU B O 1
ATOM 743 N N . ALA B 1 30 ? 2.254 -6.098 8.617 1 97.06 30 ALA B N 1
ATOM 744 C CA . ALA B 1 30 ? 2.311 -5.023 7.629 1 97.06 30 ALA B CA 1
ATOM 745 C C . ALA B 1 30 ? 2.141 -5.57 6.215 1 97.06 30 ALA B C 1
ATOM 747 O O . ALA B 1 30 ? 2.922 -6.414 5.77 1 97.06 30 ALA B O 1
ATOM 748 N N . ILE B 1 31 ? 1.172 -5.078 5.566 1 97.81 31 ILE B N 1
ATOM 749 C CA . ILE B 1 31 ? 0.859 -5.566 4.227 1 97.81 31 ILE B CA 1
ATOM 750 C C . ILE B 1 31 ? 1.347 -4.566 3.184 1 97.81 31 ILE B C 1
ATOM 752 O O . ILE B 1 31 ? 1.92 -4.953 2.162 1 97.81 31 ILE B O 1
ATOM 756 N N . ALA B 1 32 ? 1.155 -3.236 3.449 1 98.38 32 ALA B N 1
ATOM 757 C CA . ALA B 1 32 ? 1.439 -2.199 2.461 1 98.38 32 ALA B CA 1
ATOM 758 C C . ALA B 1 32 ? 2.105 -0.989 3.113 1 98.38 32 ALA B C 1
ATOM 760 O O . ALA B 1 32 ? 1.873 -0.703 4.289 1 98.38 32 ALA B O 1
ATOM 761 N N . VAL B 1 33 ? 2.863 -0.304 2.297 1 98.31 33 VAL B N 1
ATOM 762 C CA . VAL B 1 33 ? 3.459 0.964 2.705 1 98.31 33 VAL B CA 1
ATOM 763 C C . VAL B 1 33 ? 3.275 2.002 1.601 1 98.31 33 VAL B C 1
ATOM 765 O O . VAL B 1 33 ? 3.025 1.65 0.445 1 98.31 33 VAL B O 1
ATOM 768 N N . SER B 1 34 ? 3.291 3.262 2.074 1 98.31 34 SER B N 1
ATOM 769 C CA . SER B 1 34 ? 3.285 4.312 1.062 1 98.31 34 SER B CA 1
ATOM 770 C C . SER B 1 34 ? 4.477 4.176 0.117 1 98.31 34 SER B C 1
ATOM 772 O O . SER B 1 34 ? 5.578 3.836 0.546 1 98.31 34 SER B O 1
ATOM 774 N N . SER B 1 35 ? 4.195 4.34 -1.122 1 97.75 35 SER B N 1
ATOM 775 C CA . SER B 1 35 ? 5.258 4.223 -2.111 1 97.75 35 SER B CA 1
ATOM 776 C C . SER B 1 35 ? 6.359 5.25 -1.871 1 97.75 35 SER B C 1
ATOM 778 O O . SER B 1 35 ? 7.508 5.039 -2.256 1 97.75 35 SER B O 1
ATOM 780 N N . GLU B 1 36 ? 6.039 6.449 -1.434 1 96.62 36 GLU B N 1
ATOM 781 C CA . GLU B 1 36 ? 6.973 7.527 -1.127 1 96.62 36 GLU B CA 1
ATOM 782 C C . GLU B 1 36 ? 6.488 8.359 0.057 1 96.62 36 GLU B C 1
ATOM 784 O O . GLU B 1 36 ? 5.395 8.125 0.58 1 96.62 36 GLU B O 1
ATOM 789 N N . GLY B 1 37 ? 7.371 9.172 0.52 1 97.62 37 GLY B N 1
ATOM 790 C CA . GLY B 1 37 ? 6.98 10.109 1.559 1 97.62 37 GLY B CA 1
ATOM 791 C C . GLY B 1 37 ? 6.238 11.32 1.021 1 97.62 37 GLY B C 1
ATOM 792 O O . GLY B 1 37 ? 6.461 11.734 -0.117 1 97.62 37 GLY B O 1
ATOM 793 N N . TYR B 1 38 ? 5.398 11.828 1.906 1 97.69 38 TYR B N 1
ATOM 794 C CA . TYR B 1 38 ? 4.648 13.039 1.589 1 97.69 38 TYR B CA 1
ATOM 795 C C . TYR B 1 38 ? 5.148 14.219 2.412 1 97.69 38 TYR B C 1
ATOM 797 O O . TYR B 1 38 ? 5.344 14.102 3.625 1 97.69 38 TYR B O 1
ATOM 805 N N . THR B 1 39 ? 5.289 15.281 1.74 1 97.06 39 THR B N 1
ATOM 806 C CA . THR B 1 39 ? 5.723 16.484 2.441 1 97.06 39 THR B CA 1
ATOM 807 C C . THR B 1 39 ? 4.613 17.016 3.346 1 97.06 39 THR B C 1
ATOM 809 O O . THR B 1 39 ? 4.875 17.469 4.457 1 97.06 39 THR B O 1
ATOM 812 N N . ALA B 1 40 ? 3.398 16.859 2.863 1 97.19 40 ALA B N 1
ATOM 813 C CA . ALA B 1 40 ? 2.24 17.344 3.613 1 97.19 40 ALA B CA 1
ATOM 814 C C . ALA B 1 40 ? 1.431 16.188 4.18 1 97.19 40 ALA B C 1
ATOM 816 O O . ALA B 1 40 ? 1.209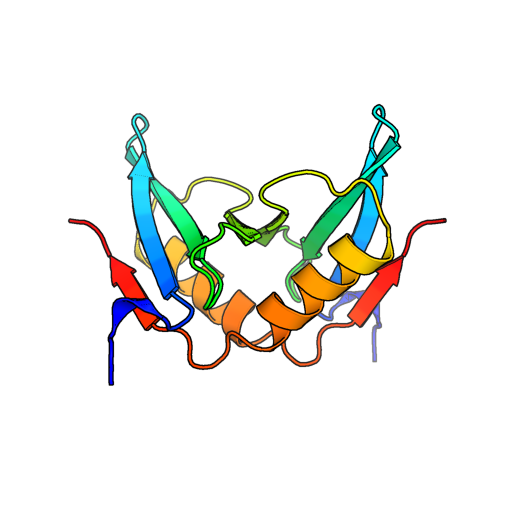 15.18 3.494 1 97.19 40 ALA B O 1
ATOM 817 N N . GLU B 1 41 ? 0.951 16.484 5.418 1 96.69 41 GLU B N 1
ATOM 818 C CA . GLU B 1 41 ? 0.107 15.469 6.047 1 96.69 41 GLU B CA 1
ATOM 819 C C . GLU B 1 41 ? -1.149 15.211 5.223 1 96.69 41 GLU B C 1
ATOM 821 O O . GLU B 1 41 ? -1.569 14.062 5.066 1 96.69 41 GLU B O 1
ATOM 826 N N . ARG B 1 42 ? -1.686 16.203 4.699 1 97.25 42 ARG B N 1
ATOM 827 C CA . ARG B 1 42 ? -2.924 16.109 3.936 1 97.25 42 ARG B CA 1
ATOM 828 C C . ARG B 1 42 ? -2.752 15.195 2.723 1 97.25 42 ARG B C 1
ATOM 830 O O . ARG B 1 42 ? -3.66 14.445 2.373 1 97.25 42 ARG B O 1
ATOM 837 N N . ASP B 1 43 ? -1.604 15.336 2.057 1 97.06 43 ASP B N 1
ATOM 838 C CA . ASP B 1 43 ? -1.325 14.516 0.884 1 97.06 43 ASP B CA 1
ATOM 839 C C . ASP B 1 43 ? -1.221 13.039 1.264 1 97.06 43 ASP B C 1
ATOM 841 O O . ASP B 1 43 ? -1.652 12.164 0.507 1 97.06 43 ASP B O 1
ATOM 845 N N . CYS B 1 44 ? -0.652 12.828 2.426 1 97.75 44 CYS B N 1
ATOM 846 C CA . CYS B 1 44 ? -0.542 11.477 2.947 1 97.75 44 CYS B CA 1
ATOM 847 C C . CYS B 1 44 ? -1.919 10.883 3.219 1 97.75 44 CYS B C 1
ATOM 849 O O . CYS B 1 44 ? -2.213 9.758 2.791 1 97.75 44 CYS B O 1
ATOM 851 N N . LEU B 1 45 ? -2.756 11.633 3.852 1 97.38 45 LEU B N 1
ATOM 852 C CA . LEU B 1 45 ? -4.109 11.188 4.16 1 97.38 45 LEU B CA 1
ATOM 853 C C . LEU B 1 45 ? -4.918 10.984 2.883 1 97.38 45 LEU B C 1
ATOM 855 O O . LEU B 1 45 ? -5.754 10.078 2.811 1 97.38 45 LEU B O 1
ATOM 859 N N . HIS B 1 46 ? -4.637 11.797 1.945 1 96.94 46 HIS B N 1
ATOM 860 C CA . HIS B 1 46 ? -5.281 11.609 0.649 1 96.94 46 HIS B CA 1
ATOM 861 C C . HIS B 1 46 ? -4.906 10.266 0.03 1 96.94 46 HIS B C 1
ATOM 863 O O . HIS B 1 46 ? -5.758 9.586 -0.544 1 96.94 46 HIS B O 1
ATOM 869 N N . GLY B 1 47 ? -3.635 9.953 0.143 1 96.62 47 GLY B N 1
ATOM 870 C CA . GLY B 1 47 ? -3.197 8.648 -0.328 1 96.62 47 GLY B CA 1
ATOM 871 C C . GLY B 1 47 ? -3.9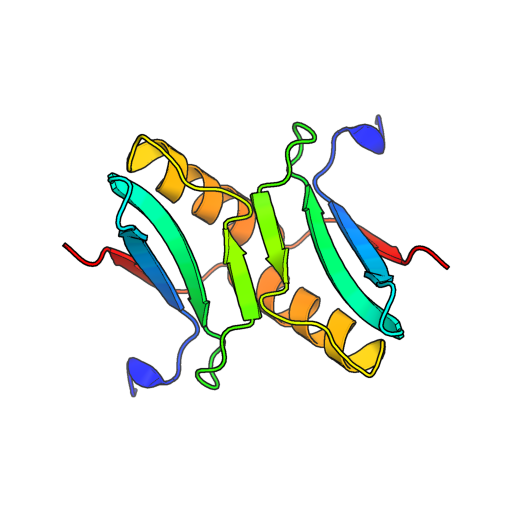45 7.5 0.318 1 96.62 47 GLY B C 1
ATOM 872 O O . GLY B 1 47 ? -4.359 6.559 -0.364 1 96.62 47 GLY B O 1
ATOM 873 N N . ILE B 1 48 ? -4.129 7.578 1.573 1 97.5 48 ILE B N 1
ATOM 874 C CA . ILE B 1 48 ? -4.855 6.547 2.309 1 97.5 48 ILE B CA 1
ATOM 875 C C . ILE B 1 48 ? -6.301 6.484 1.812 1 97.5 48 ILE B C 1
ATOM 877 O O . ILE B 1 48 ? -6.859 5.395 1.658 1 97.5 48 ILE B O 1
ATOM 881 N N . ALA B 1 49 ? -6.859 7.652 1.543 1 95.88 49 ALA B N 1
ATOM 882 C CA . ALA B 1 49 ? -8.227 7.695 1.022 1 95.88 49 ALA B CA 1
ATOM 883 C C . ALA B 1 49 ? -8.328 6.945 -0.304 1 95.88 49 ALA B C 1
ATOM 885 O O . ALA B 1 49 ? -9.305 6.227 -0.544 1 95.88 49 ALA B O 1
ATOM 886 N N . LEU B 1 50 ? -7.375 7.172 -1.151 1 94.12 50 LEU B N 1
ATOM 887 C CA . LEU B 1 50 ? -7.344 6.469 -2.43 1 94.12 50 LEU B CA 1
ATOM 888 C C . LEU B 1 50 ? -7.266 4.961 -2.217 1 94.12 50 LEU B C 1
ATOM 890 O O . LEU B 1 50 ? -7.949 4.195 -2.902 1 94.12 50 LEU B O 1
ATOM 894 N N . MET B 1 51 ? -6.406 4.574 -1.237 1 96.19 51 MET B N 1
ATOM 895 C CA . MET B 1 51 ? -6.262 3.154 -0.924 1 96.19 51 MET B CA 1
ATOM 896 C C . MET B 1 51 ? -7.582 2.564 -0.439 1 96.19 51 MET B C 1
ATOM 898 O O . MET B 1 51 ? -7.961 1.464 -0.845 1 96.19 51 MET B O 1
ATOM 902 N N . LYS B 1 52 ? -8.258 3.246 0.439 1 95.19 52 LYS B N 1
ATOM 903 C CA . LYS B 1 52 ? -9.531 2.791 0.98 1 95.19 52 LYS B CA 1
ATOM 904 C C . LYS B 1 52 ? -10.586 2.674 -0.118 1 95.19 52 LYS B C 1
ATOM 906 O O . LYS B 1 52 ? -11.547 1.912 0.014 1 95.19 52 LYS B O 1
ATOM 911 N N . GLY B 1 53 ? -10.367 3.445 -1.177 1 94.25 53 GLY B N 1
ATOM 912 C CA . GLY B 1 53 ? -11.305 3.42 -2.293 1 94.25 53 GLY B CA 1
ATOM 913 C C . GLY B 1 53 ? -10.922 2.412 -3.361 1 94.25 53 GLY B C 1
ATOM 914 O O . GLY B 1 53 ? -11.523 2.387 -4.438 1 94.25 53 GLY B O 1
ATOM 915 N N . SER B 1 54 ? -9.969 1.596 -3.154 1 94.88 54 SER B N 1
ATOM 916 C CA . SER B 1 54 ? -9.406 0.722 -4.184 1 94.88 54 SER B CA 1
ATOM 917 C C . SER B 1 54 ? -10.172 -0.594 -4.266 1 94.88 54 SER B C 1
ATOM 919 O O . SER B 1 54 ? -9.695 -1.563 -4.852 1 94.88 54 SER B O 1
ATOM 921 N N . ASN B 1 55 ? -11.375 -0.728 -3.76 1 93.75 55 ASN B N 1
ATOM 922 C CA . ASN B 1 55 ? -12.164 -1.95 -3.717 1 93.75 55 ASN B CA 1
ATOM 923 C C . ASN B 1 55 ? -12.438 -2.492 -5.117 1 93.75 55 ASN B C 1
ATOM 925 O O . ASN B 1 55 ? -12.516 -3.705 -5.312 1 93.75 55 ASN B O 1
ATOM 929 N N . ASP B 1 56 ? -12.484 -1.614 -6.086 1 93.06 56 ASP B N 1
ATOM 930 C CA . ASP B 1 56 ? -12.844 -2.035 -7.438 1 93.06 56 ASP B CA 1
ATOM 931 C C . ASP B 1 56 ? -11.648 -1.932 -8.383 1 93.06 56 ASP B C 1
ATOM 933 O O . ASP B 1 56 ? -11.797 -2.076 -9.594 1 93.06 56 ASP B O 1
ATOM 937 N N . ALA B 1 57 ? -10.531 -1.7 -7.828 1 96.25 57 ALA B N 1
ATOM 938 C CA . ALA B 1 57 ? -9.344 -1.573 -8.664 1 96.25 57 ALA B CA 1
ATOM 939 C C . ALA B 1 57 ? -9.023 -2.891 -9.367 1 96.25 57 ALA B C 1
ATOM 941 O O . ALA B 1 57 ? -9.25 -3.969 -8.812 1 96.25 57 ALA B O 1
ATOM 942 N N . VAL B 1 58 ? -8.516 -2.793 -10.508 1 95.81 58 VAL B N 1
ATOM 943 C CA . VAL B 1 58 ? -8.172 -3.969 -11.297 1 95.81 58 VAL B CA 1
ATOM 944 C C . VAL B 1 58 ? -6.84 -4.543 -10.82 1 95.81 58 VAL B C 1
ATOM 946 O O . VAL B 1 58 ? -5.961 -3.799 -10.383 1 95.81 58 VAL B O 1
ATOM 949 N N . VAL B 1 59 ? -6.742 -5.852 -10.898 1 96.94 59 VAL B N 1
ATOM 950 C CA . VAL B 1 59 ? -5.492 -6.531 -10.57 1 96.94 59 VAL B CA 1
ATOM 951 C C . VAL B 1 59 ? -4.863 -7.098 -11.844 1 96.94 59 VAL B C 1
ATOM 953 O O . VAL B 1 59 ? -5.5 -7.863 -12.57 1 96.94 59 VAL B O 1
ATOM 956 N N . LEU B 1 60 ? -3.6 -6.637 -12.117 1 96.94 60 LEU B N 1
ATOM 957 C CA . LEU B 1 60 ? -2.867 -7.098 -13.289 1 96.94 60 LEU B CA 1
ATOM 958 C C . LEU B 1 60 ? -1.64 -7.906 -12.883 1 96.94 60 LEU B C 1
ATOM 960 O O . LEU B 1 60 ? -0.739 -7.387 -12.219 1 96.94 60 LEU B O 1
ATOM 964 N N . VAL B 1 61 ? -1.634 -9.164 -13.227 1 96.62 61 VAL B N 1
ATOM 965 C CA . VAL B 1 61 ? -0.483 -10.016 -12.938 1 96.62 61 VAL B CA 1
ATOM 966 C C . VAL B 1 61 ? 0.434 -10.078 -14.156 1 96.62 61 VAL B C 1
ATOM 968 O O . VAL B 1 61 ? 0.018 -10.516 -15.234 1 96.62 61 VAL B O 1
ATOM 971 N N . GLU B 1 62 ? 1.654 -9.406 -13.914 1 89.19 62 GLU B N 1
ATOM 972 C CA . GLU B 1 62 ? 2.588 -9.43 -15.039 1 89.19 62 GLU B CA 1
ATOM 973 C C . GLU B 1 62 ? 3.236 -10.805 -15.188 1 89.19 62 GLU B C 1
ATOM 975 O O . GLU B 1 62 ? 3.609 -11.43 -14.188 1 89.19 62 GLU B O 1
ATOM 980 N N . GLU B 1 63 ? 2.939 -11.641 -15.914 1 65.25 63 GLU B N 1
ATOM 981 C CA . GLU B 1 63 ? 3.596 -12.898 -16.25 1 65.25 63 GLU B CA 1
ATOM 982 C C . GLU B 1 63 ? 4.98 -12.656 -16.844 1 65.25 63 GLU B C 1
ATOM 984 O O . GLU B 1 63 ? 5.254 -11.57 -17.375 1 65.25 63 GLU B O 1
#

Radius of gyration: 14.18 Å; Cα contacts (8 Å, |Δi|>4): 263; chains: 2; bounding box: 29×35×42 Å

pLDDT: mean 92.42, std 12.94, range [40.06, 98.44]

InterPro domains:
  IPR010879 Domain of unknown function DUF1508 [PF07411] (16-52)
  IPR036913 YegP-like superfamily [SSF160113] (7-54)